Protein AF-A0A7D9IS92-F1 (afdb_monomer_lite)

Radius of gyration: 16.39 Å; chains: 1; bounding box: 38×39×48 Å

Foldseek 3Di:
DDFQCPDVVGPQDAPQWDWDGAVVDIAIAGVDPQWGAAPVSHYTAGFPDKWKKKFFQQPAFDDPCCVPCRYPVVVVVVVLVFNLQLVLCLQFPQVVFWGGKDWPDFDGDGTMTMIMTTGNDDPPDDDVRCLVRSLVQWDADCQAIASHPDPRHRDSDRDSVVSSVRMDID

InterPro domains:
  IPR000082 SEA domain [PF01390] (51-145)
  IPR000082 SEA domain [PS50024] (47-159)
  IPR001881 EGF-like calcium-binding domain [SM00179] (1-45)
  IPR018097 EGF-like calcium-binding, conserved site [PS01187] (1-28)
  IPR036364 SEA domain superfamily [G3DSA:3.30.70.960] (51-147)
  IPR036364 SEA domain superfamily [SSF82671] (51-144)
  IPR049883 NOTCH1, EGF-like calcium-binding domain [PF07645] (1-43)

pLDDT: mean 92.98, std 4.75, range [69.94, 97.62]

Secondary structure (DSSP, 8-state):
---GGG-SS-S--STTEEEEEETTEEEEEESSTTEEE-TTSS-EEE--EEEEEEEEEEEEE--GGGG-TTSHHHHHHHHHHHHHHHHHHHTSTTTTTEEEEEEEEEETTEEEEEEEEEES--TT-SHHHHHHHHHHTSEEETTEEESTTSS-EEES---HHHHGGG-EE-

Organism: Paramuricea clavata (NCBI:txid317549)

Structure (mmCIF, N/CA/C/O backbone):
data_AF-A0A7D9IS92-F1
#
_entry.id   AF-A0A7D9IS92-F1
#
loop_
_atom_site.group_PDB
_atom_site.id
_atom_site.type_symbol
_atom_site.label_atom_id
_atom_site.label_alt_id
_atom_site.label_comp_id
_atom_site.label_asym_id
_atom_site.label_entity_id
_atom_site.label_seq_id
_atom_site.pdbx_PDB_ins_code
_atom_site.Cartn_x
_atom_site.Cartn_y
_atom_site.Cartn_z
_atom_site.occupancy
_atom_site.B_iso_or_equiv
_atom_site.auth_seq_id
_atom_site.auth_comp_id
_atom_site.auth_asym_id
_atom_site.auth_atom_id
_atom_site.pdbx_PDB_model_num
ATOM 1 N N . ASP A 1 1 ? 2.120 -17.719 -19.766 1.00 81.00 1 ASP A N 1
ATOM 2 C CA . ASP A 1 1 ? 2.154 -16.270 -19.542 1.00 81.00 1 ASP A CA 1
ATOM 3 C C . ASP A 1 1 ? 2.823 -15.584 -20.728 1.00 81.00 1 ASP A C 1
ATOM 5 O O . ASP A 1 1 ? 3.689 -16.210 -21.335 1.00 81.00 1 ASP A O 1
ATOM 9 N N . VAL A 1 2 ? 2.395 -14.374 -21.092 1.00 88.88 2 VAL A N 1
ATOM 10 C CA . VAL A 1 2 ? 3.020 -13.539 -22.137 1.00 88.88 2 VAL A CA 1
ATOM 11 C C . VAL A 1 2 ? 3.794 -12.431 -21.438 1.00 88.88 2 VAL A C 1
ATOM 13 O O . VAL A 1 2 ? 3.307 -11.898 -20.462 1.00 88.88 2 VAL A O 1
ATOM 16 N N . ASN A 1 3 ? 4.976 -12.059 -21.934 1.00 90.69 3 ASN A N 1
ATOM 17 C CA . ASN A 1 3 ? 5.740 -10.980 -21.313 1.00 90.69 3 ASN A CA 1
ATOM 18 C C . ASN A 1 3 ? 5.210 -9.595 -21.739 1.00 90.69 3 ASN A C 1
ATOM 20 O O . ASN A 1 3 ? 5.625 -9.077 -22.786 1.00 90.69 3 ASN A O 1
ATOM 24 N N . GLU A 1 4 ? 4.325 -8.974 -20.952 1.00 91.56 4 GLU A N 1
ATOM 25 C CA . GLU A 1 4 ? 3.740 -7.667 -21.279 1.00 91.56 4 GLU A CA 1
ATOM 26 C C . GLU A 1 4 ? 4.777 -6.538 -21.351 1.00 91.56 4 GLU A C 1
ATOM 28 O O . GLU A 1 4 ? 4.555 -5.553 -22.061 1.00 91.56 4 GLU A O 1
ATOM 33 N N . CYS A 1 5 ? 5.939 -6.679 -20.705 1.00 92.56 5 CYS A N 1
ATOM 34 C CA . CYS A 1 5 ? 7.017 -5.688 -20.782 1.00 92.56 5 CYS A CA 1
ATOM 35 C C . CYS A 1 5 ? 7.657 -5.585 -22.174 1.00 92.56 5 CYS A C 1
ATOM 37 O O . CYS A 1 5 ? 8.355 -4.613 -22.456 1.00 92.56 5 CYS A O 1
ATOM 39 N N . THR A 1 6 ? 7.415 -6.563 -23.050 1.00 92.69 6 THR A N 1
ATOM 40 C CA . THR A 1 6 ? 7.909 -6.573 -24.438 1.00 92.69 6 THR A CA 1
ATOM 41 C C . THR A 1 6 ? 6.873 -6.083 -25.454 1.00 92.69 6 THR A C 1
ATOM 43 O O . THR A 1 6 ? 7.126 -6.099 -26.660 1.00 92.69 6 THR A O 1
ATOM 46 N N . ALA A 1 7 ? 5.702 -5.635 -24.986 1.00 90.38 7 ALA A N 1
ATOM 47 C CA . ALA A 1 7 ? 4.646 -5.133 -25.855 1.00 90.38 7 ALA A CA 1
ATOM 48 C C . ALA A 1 7 ? 5.082 -3.879 -26.634 1.00 90.38 7 ALA A C 1
ATOM 50 O O . ALA A 1 7 ? 5.892 -3.076 -26.173 1.00 90.38 7 ALA A O 1
ATOM 51 N N . THR A 1 8 ? 4.500 -3.702 -27.822 1.00 88.69 8 THR A N 1
ATOM 52 C CA . THR A 1 8 ? 4.659 -2.497 -28.646 1.00 88.69 8 THR A CA 1
ATOM 53 C C . THR A 1 8 ? 3.279 -1.853 -28.842 1.00 88.69 8 THR A C 1
ATOM 55 O O . THR A 1 8 ? 2.413 -2.494 -29.439 1.00 88.69 8 THR A O 1
ATOM 58 N N . PRO A 1 9 ? 3.038 -0.619 -28.353 1.00 86.19 9 PRO A N 1
ATOM 59 C CA . PRO A 1 9 ? 3.977 0.249 -27.635 1.00 86.19 9 PRO A CA 1
ATOM 60 C C . PRO A 1 9 ? 4.338 -0.276 -26.226 1.00 86.19 9 PRO A C 1
ATOM 62 O O . PRO A 1 9 ? 3.561 -1.048 -25.655 1.00 86.19 9 PRO A O 1
ATOM 65 N N . PRO A 1 10 ? 5.491 0.144 -25.659 1.00 85.88 10 PRO A N 1
ATOM 66 C CA . PRO A 1 10 ? 5.910 -0.255 -24.318 1.00 85.88 10 PRO A CA 1
ATOM 67 C C . PRO A 1 10 ? 4.861 0.087 -23.261 1.00 85.88 10 PRO A C 1
ATOM 69 O O . PRO A 1 10 ? 4.303 1.183 -23.264 1.00 85.88 10 PRO A O 1
ATOM 72 N N . LYS A 1 11 ? 4.624 -0.839 -22.326 1.00 89.12 11 LYS A N 1
ATOM 73 C CA . LYS A 1 11 ? 3.660 -0.647 -21.231 1.00 89.12 11 LYS A CA 1
ATOM 74 C C . LYS A 1 11 ? 4.097 0.398 -20.201 1.00 89.12 11 LYS A C 1
ATOM 76 O O . LYS A 1 11 ? 3.252 1.114 -19.677 1.00 89.12 11 LYS A O 1
ATOM 81 N N . CYS A 1 12 ? 5.398 0.478 -19.932 1.00 90.88 12 CYS A N 1
ATOM 82 C CA . CYS A 1 12 ? 6.011 1.465 -19.045 1.00 90.88 12 CYS A CA 1
ATOM 83 C C . CYS A 1 12 ? 6.825 2.431 -19.900 1.00 90.88 12 CYS A C 1
ATOM 85 O O . CYS A 1 12 ? 7.957 2.131 -20.276 1.00 90.88 12 CYS A O 1
ATOM 87 N N . SER A 1 13 ? 6.210 3.546 -20.287 1.00 85.94 13 SER A N 1
ATOM 88 C CA . SER A 1 13 ? 6.792 4.506 -21.231 1.00 85.94 13 SER A CA 1
ATOM 89 C C . SER A 1 13 ? 7.302 5.788 -20.570 1.00 85.94 13 SER A C 1
ATOM 91 O O . SER A 1 13 ? 7.801 6.666 -21.272 1.00 85.94 13 SER A O 1
ATOM 93 N N . GLY A 1 14 ? 7.152 5.938 -19.250 1.00 85.00 14 GLY A N 1
ATOM 94 C CA . GLY A 1 14 ? 7.627 7.121 -18.540 1.00 85.00 14 GLY A CA 1
ATOM 95 C C . GLY A 1 14 ? 9.152 7.149 -18.415 1.00 85.00 14 GLY A C 1
ATOM 96 O O . GLY A 1 14 ? 9.817 6.115 -18.316 1.00 85.00 14 GLY A O 1
ATOM 97 N N . THR A 1 15 ? 9.723 8.351 -18.399 1.00 88.00 15 THR A N 1
ATOM 98 C CA . THR A 1 15 ? 11.167 8.546 -18.221 1.00 88.00 15 THR A CA 1
ATOM 99 C C . THR A 1 15 ? 11.632 7.966 -16.888 1.00 88.00 15 THR A C 1
ATOM 101 O O . THR A 1 15 ? 11.041 8.235 -15.846 1.00 88.00 15 THR A O 1
ATOM 104 N N . GLY A 1 16 ? 12.718 7.189 -16.918 1.00 90.75 16 GLY A N 1
ATOM 105 C CA . GLY A 1 16 ? 13.287 6.587 -15.711 1.00 90.75 16 GLY A CA 1
ATOM 106 C C . GLY A 1 16 ? 12.477 5.414 -15.156 1.00 90.75 16 GLY A C 1
ATOM 107 O O . GLY A 1 16 ? 12.737 5.002 -14.027 1.00 90.75 16 GLY A O 1
ATOM 108 N N . GLN A 1 17 ? 11.523 4.872 -15.921 1.00 93.94 17 GLN A N 1
ATOM 109 C CA . GLN A 1 17 ? 10.747 3.700 -15.527 1.00 93.94 17 GLN A CA 1
ATOM 110 C C . GLN A 1 17 ? 11.371 2.389 -16.023 1.00 93.94 17 GLN A C 1
ATOM 112 O O . GLN A 1 17 ? 11.985 2.325 -17.087 1.00 93.94 17 GLN A O 1
ATOM 117 N N . SER A 1 18 ? 11.167 1.324 -15.258 1.00 93.19 18 SER A N 1
ATOM 118 C CA . SER A 1 18 ? 11.413 -0.067 -15.633 1.00 93.19 18 SER A CA 1
ATOM 119 C C . SER A 1 18 ? 10.109 -0.863 -15.571 1.00 93.19 18 SER A C 1
ATOM 121 O O . SER A 1 18 ? 9.134 -0.427 -14.959 1.00 93.19 18 SER A O 1
ATOM 123 N N . CYS A 1 19 ? 10.084 -2.029 -16.217 1.00 93.75 19 CYS A N 1
ATOM 124 C CA . CYS A 1 19 ? 8.932 -2.924 -16.226 1.00 93.75 19 CYS A CA 1
ATOM 125 C C . CYS A 1 19 ? 9.298 -4.275 -15.609 1.00 93.75 19 CYS A C 1
ATOM 127 O O . CYS A 1 19 ? 10.344 -4.846 -15.922 1.00 93.75 19 CYS A O 1
ATOM 129 N N . THR A 1 20 ? 8.419 -4.789 -14.755 1.00 92.88 20 THR A N 1
ATOM 130 C CA . THR A 1 20 ? 8.493 -6.126 -14.166 1.00 92.88 20 THR A CA 1
ATOM 131 C C . THR A 1 20 ? 7.294 -6.933 -14.644 1.00 92.88 20 THR A C 1
ATOM 133 O O . THR A 1 20 ? 6.151 -6.517 -14.450 1.00 92.88 20 THR A O 1
ATOM 136 N N . ASN A 1 21 ? 7.568 -8.079 -15.264 1.00 92.62 21 ASN A N 1
ATOM 137 C CA . ASN A 1 21 ? 6.548 -9.000 -15.746 1.00 92.62 21 ASN A CA 1
ATOM 138 C C . ASN A 1 21 ? 6.051 -9.909 -14.619 1.00 92.62 21 ASN A C 1
ATOM 140 O O . ASN A 1 21 ? 6.866 -10.446 -13.869 1.00 92.62 21 ASN A O 1
ATOM 144 N N . PHE A 1 22 ? 4.745 -10.127 -14.554 1.00 92.38 22 PHE A N 1
ATOM 145 C CA . PHE A 1 22 ? 4.081 -11.058 -13.649 1.00 92.38 22 PHE A CA 1
ATOM 146 C C . PHE A 1 22 ? 3.171 -11.986 -14.455 1.00 92.38 22 PHE A C 1
ATOM 148 O O . PHE A 1 22 ? 2.712 -11.603 -15.525 1.00 92.38 22 PHE A O 1
ATOM 155 N N . PRO A 1 23 ? 2.838 -13.185 -13.953 1.00 92.19 23 PRO A N 1
ATOM 156 C CA . PRO A 1 23 ? 1.886 -14.040 -14.643 1.00 92.19 23 PRO A CA 1
ATOM 157 C C . PRO A 1 23 ? 0.524 -13.350 -14.854 1.00 92.19 23 PRO A C 1
ATOM 159 O O . PRO A 1 23 ? -0.230 -13.148 -13.904 1.00 92.19 23 PRO A O 1
ATOM 162 N N . GLY A 1 24 ? 0.216 -13.011 -16.108 1.00 87.81 24 GLY A N 1
ATOM 163 C CA . GLY A 1 24 ? -0.999 -12.332 -16.554 1.00 87.81 24 GLY A CA 1
ATOM 164 C C . GLY A 1 24 ? -1.033 -10.818 -16.320 1.00 87.81 24 GLY A C 1
ATOM 165 O O . GLY A 1 24 ? -2.110 -10.229 -16.456 1.00 87.81 24 GLY A O 1
ATOM 166 N N . ALA A 1 25 ? 0.079 -10.191 -15.913 1.00 91.69 25 ALA A N 1
ATOM 167 C CA . ALA A 1 25 ? 0.118 -8.771 -15.570 1.00 91.69 25 ALA A CA 1
ATOM 168 C C . ALA A 1 25 ? 1.539 -8.174 -15.553 1.00 91.69 25 ALA A C 1
ATOM 170 O O . ALA A 1 25 ? 2.544 -8.856 -15.675 1.00 91.69 25 ALA A O 1
ATOM 171 N N . TYR A 1 26 ? 1.651 -6.867 -15.314 1.00 92.81 26 TYR A N 1
ATOM 172 C CA . TYR A 1 26 ? 2.946 -6.198 -15.176 1.00 92.81 26 TYR A CA 1
ATOM 173 C C . TYR A 1 26 ? 2.905 -5.082 -14.131 1.00 92.81 26 TYR A C 1
ATOM 175 O O . TYR A 1 26 ? 1.838 -4.571 -13.781 1.00 92.81 26 TYR A O 1
ATOM 183 N N . ARG A 1 27 ? 4.084 -4.664 -13.659 1.00 91.50 27 ARG A N 1
ATOM 184 C CA . ARG A 1 27 ? 4.270 -3.417 -12.904 1.00 91.50 27 ARG A CA 1
ATOM 185 C C . ARG A 1 27 ? 5.315 -2.545 -13.554 1.00 91.50 27 ARG A C 1
ATOM 187 O O . ARG A 1 27 ? 6.373 -3.027 -13.949 1.00 91.50 27 ARG A O 1
ATOM 194 N N . CYS A 1 28 ? 5.028 -1.2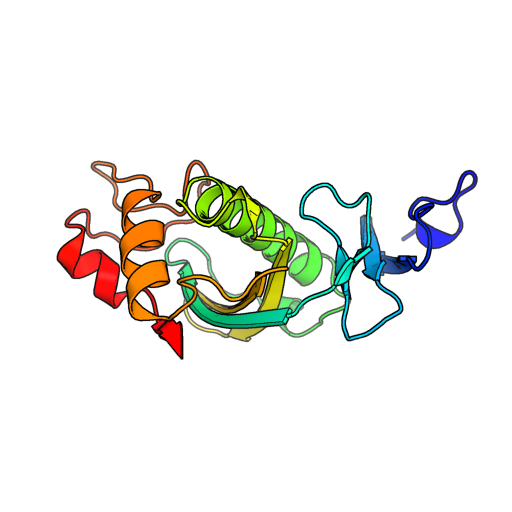55 -13.592 1.00 92.81 28 CYS A N 1
ATOM 195 C CA . CYS A 1 28 ? 6.061 -0.260 -13.792 1.00 92.81 28 CYS A CA 1
ATOM 196 C C . CYS A 1 28 ? 6.700 0.059 -12.441 1.00 92.81 28 CYS A C 1
ATOM 198 O O . CYS A 1 28 ? 6.023 0.021 -11.417 1.00 92.81 28 CYS A O 1
ATOM 200 N N . ASN A 1 29 ? 7.987 0.383 -12.445 1.00 92.12 29 ASN A N 1
ATOM 201 C CA . ASN A 1 29 ? 8.734 0.841 -11.276 1.00 92.12 29 ASN A CA 1
ATOM 202 C C . ASN A 1 29 ? 9.679 1.967 -11.694 1.00 92.12 29 ASN A C 1
ATOM 204 O O . ASN A 1 29 ? 9.967 2.124 -12.877 1.00 92.12 29 ASN A O 1
ATOM 208 N N . CYS A 1 3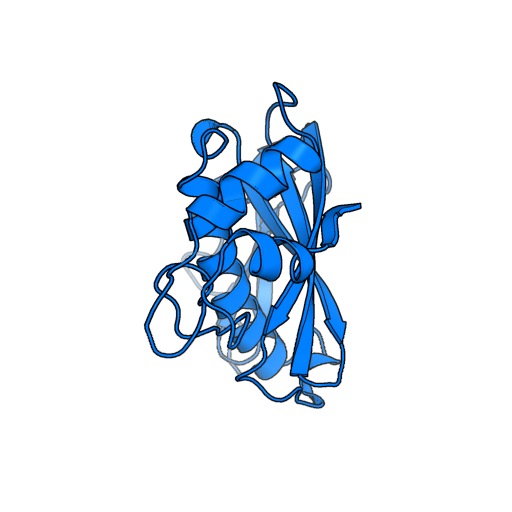0 ? 10.201 2.731 -10.740 1.00 95.06 30 CYS A N 1
ATOM 209 C CA . CYS A 1 30 ? 11.287 3.666 -11.023 1.00 95.06 30 CYS A CA 1
ATOM 210 C C . CYS A 1 30 ? 12.636 2.949 -10.997 1.00 95.06 30 CYS A C 1
ATOM 212 O O . CYS A 1 30 ? 12.876 2.082 -10.161 1.00 95.06 30 CYS A O 1
ATOM 214 N N . ILE A 1 31 ? 13.527 3.319 -11.916 1.00 94.00 31 ILE A N 1
ATOM 215 C CA . ILE A 1 31 ? 14.898 2.799 -11.975 1.00 94.00 31 ILE A CA 1
ATOM 216 C C . ILE A 1 31 ? 15.714 3.330 -10.791 1.00 94.00 31 ILE A C 1
ATOM 218 O O . ILE A 1 31 ? 16.524 2.605 -10.216 1.00 94.00 31 ILE A O 1
ATOM 222 N N . SER A 1 32 ? 15.518 4.603 -10.433 1.00 94.06 32 SER A N 1
ATOM 223 C CA . SER A 1 32 ? 16.200 5.208 -9.291 1.00 94.06 32 SER A CA 1
ATOM 224 C C . SER A 1 32 ? 15.605 4.687 -7.980 1.00 94.06 32 SER A C 1
ATOM 226 O O . SER A 1 32 ? 14.403 4.842 -7.769 1.00 94.06 32 SER A O 1
ATOM 228 N N . PRO A 1 33 ? 16.423 4.174 -7.042 1.00 88.25 33 PRO A N 1
ATOM 229 C CA . PRO A 1 33 ? 15.939 3.712 -5.740 1.00 88.25 33 PRO A CA 1
ATOM 230 C C . PRO A 1 33 ? 15.478 4.857 -4.824 1.00 88.25 33 PRO A C 1
ATOM 232 O O . PRO A 1 33 ? 14.931 4.606 -3.756 1.00 88.25 33 PRO A O 1
ATOM 235 N N . ARG A 1 34 ? 15.728 6.118 -5.207 1.00 92.12 34 ARG A N 1
ATOM 236 C CA . ARG A 1 34 ? 15.253 7.317 -4.494 1.00 92.12 34 ARG A CA 1
ATOM 237 C C . ARG A 1 34 ? 13.926 7.843 -5.033 1.00 92.12 34 ARG A C 1
ATOM 239 O O . ARG A 1 34 ? 13.441 8.858 -4.546 1.00 92.12 34 ARG A O 1
ATOM 246 N N . GLN A 1 35 ? 13.381 7.196 -6.057 1.00 94.69 35 GLN A N 1
ATOM 247 C CA . GLN A 1 35 ? 12.149 7.606 -6.701 1.00 94.69 35 GLN A CA 1
ATOM 248 C C . GLN A 1 35 ? 11.103 6.519 -6.576 1.00 94.69 35 GLN A C 1
ATOM 250 O O . GLN A 1 35 ? 11.411 5.329 -6.561 1.00 94.69 35 GLN A O 1
ATOM 255 N N . GLN A 1 36 ? 9.852 6.947 -6.546 1.00 94.00 36 GLN A N 1
ATOM 256 C CA . GLN A 1 36 ? 8.717 6.053 -6.619 1.00 94.00 36 GLN A CA 1
ATOM 257 C C . GLN A 1 36 ? 7.745 6.562 -7.671 1.00 94.00 36 GLN A C 1
ATOM 259 O O . GLN A 1 36 ? 7.633 7.768 -7.909 1.00 94.00 36 GLN A O 1
ATOM 264 N N . LEU A 1 37 ? 7.064 5.626 -8.331 1.00 91.50 37 LEU A N 1
ATOM 265 C CA . LEU A 1 37 ? 5.978 5.997 -9.214 1.00 91.50 37 LEU A CA 1
ATOM 266 C C . LEU A 1 37 ? 4.908 6.697 -8.400 1.00 91.50 37 LEU A C 1
ATOM 268 O O . LEU A 1 37 ? 4.497 6.202 -7.351 1.00 91.50 37 LEU A O 1
ATOM 272 N N . ASN A 1 38 ? 4.442 7.829 -8.910 1.00 83.25 38 ASN A N 1
ATOM 273 C CA . ASN A 1 38 ? 3.226 8.417 -8.391 1.00 83.25 38 ASN A CA 1
ATOM 274 C C . ASN A 1 38 ? 2.101 7.371 -8.441 1.00 83.25 38 ASN A C 1
ATOM 276 O O . ASN A 1 38 ? 2.093 6.476 -9.286 1.00 83.25 38 ASN A O 1
ATOM 280 N N . ALA A 1 39 ? 1.107 7.503 -7.575 1.00 69.94 39 ALA A N 1
ATOM 281 C CA . ALA A 1 39 ? -0.009 6.561 -7.536 1.00 69.94 39 ALA A CA 1
ATOM 282 C C . ALA A 1 39 ? -0.924 6.586 -8.798 1.00 69.94 39 ALA A C 1
ATOM 284 O O . ALA A 1 39 ? -1.982 5.972 -8.808 1.00 69.94 39 ALA A O 1
ATOM 285 N N . VAL A 1 40 ? -0.567 7.327 -9.860 1.00 70.56 40 VAL A N 1
ATOM 286 C CA . VAL A 1 40 ? -1.190 7.242 -11.204 1.00 70.56 40 VAL A CA 1
ATOM 287 C C . VAL A 1 40 ? -0.358 6.349 -12.148 1.00 70.56 40 VAL A C 1
ATOM 289 O O . VAL A 1 40 ? -0.832 5.942 -13.204 1.00 70.56 40 VAL A O 1
ATOM 292 N N . GLY A 1 41 ? 0.879 6.012 -11.772 1.00 75.88 41 GLY A N 1
ATOM 293 C CA . GLY A 1 41 ? 1.806 5.181 -12.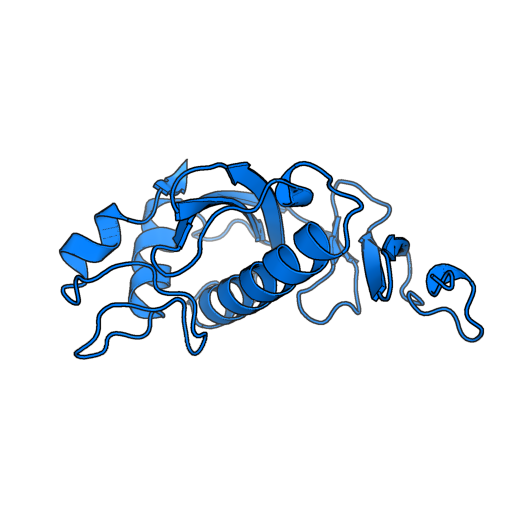539 1.00 75.88 41 GLY A CA 1
ATOM 294 C C . GLY A 1 41 ? 2.516 5.907 -13.686 1.00 75.88 41 GLY A C 1
ATOM 295 O O . GLY A 1 41 ? 3.137 5.256 -14.524 1.00 75.88 41 GLY A O 1
ATOM 296 N N . SER A 1 42 ? 2.433 7.239 -13.760 1.00 79.75 42 SER A N 1
ATOM 297 C CA . SER A 1 42 ? 2.900 8.008 -14.923 1.00 79.75 42 SER A CA 1
ATOM 298 C C . SER A 1 42 ? 4.292 8.617 -14.753 1.00 79.75 42 SER A C 1
ATOM 300 O O . SER A 1 42 ? 5.004 8.788 -15.740 1.00 79.75 42 SER A O 1
ATOM 302 N N . GLU A 1 43 ? 4.696 8.944 -13.525 1.00 89.12 43 GLU A N 1
ATOM 303 C CA . GLU A 1 43 ? 5.897 9.745 -13.260 1.00 89.12 43 GLU A CA 1
ATOM 304 C C . GLU A 1 43 ? 6.680 9.218 -12.060 1.00 89.12 43 GLU A C 1
ATOM 306 O O . GLU A 1 43 ? 6.092 8.830 -11.051 1.00 89.12 43 GLU A O 1
ATOM 311 N N . CYS A 1 44 ? 8.009 9.240 -12.171 1.00 94.62 44 CYS A N 1
ATOM 312 C CA . CYS A 1 44 ? 8.923 8.944 -11.075 1.00 94.62 44 CYS A CA 1
ATOM 313 C C . CYS A 1 44 ? 9.192 10.204 -10.257 1.00 94.62 44 CYS A C 1
ATOM 315 O O . CYS A 1 44 ? 9.777 11.160 -10.762 1.00 94.62 44 CYS A O 1
ATOM 317 N N . ILE A 1 45 ? 8.760 10.193 -8.999 1.00 94.56 45 ILE A N 1
ATOM 318 C CA . ILE A 1 45 ? 8.862 11.327 -8.080 1.00 94.56 45 ILE A CA 1
ATOM 319 C C . ILE A 1 45 ? 9.907 11.016 -7.013 1.00 94.56 45 ILE A C 1
ATOM 321 O O . ILE A 1 45 ? 9.933 9.908 -6.474 1.00 94.56 45 ILE A O 1
ATOM 325 N N . ASP A 1 46 ? 10.752 11.998 -6.697 1.00 96.00 46 ASP A N 1
ATOM 326 C CA . ASP A 1 46 ? 11.735 11.890 -5.621 1.00 96.00 46 ASP A CA 1
ATOM 327 C C . ASP A 1 46 ? 11.050 11.711 -4.261 1.00 96.00 46 ASP A C 1
ATOM 329 O O . ASP A 1 46 ? 10.168 12.477 -3.865 1.00 96.00 46 ASP A O 1
ATOM 333 N N . VAL A 1 47 ? 11.500 10.697 -3.529 1.00 95.75 47 VAL A N 1
ATOM 334 C CA . VAL A 1 47 ? 11.076 10.411 -2.163 1.00 95.75 47 VAL A CA 1
ATOM 335 C C . VAL A 1 47 ? 12.045 11.091 -1.203 1.00 95.75 47 VAL A C 1
ATOM 337 O O . VAL A 1 47 ? 13.244 10.811 -1.205 1.00 95.75 47 VAL A O 1
ATOM 340 N N . VAL A 1 48 ? 11.518 11.973 -0.356 1.00 96.25 48 VAL A N 1
ATOM 341 C CA . VAL A 1 48 ? 12.298 12.710 0.658 1.00 96.25 48 VAL A CA 1
ATOM 342 C C . VAL A 1 48 ? 11.879 12.379 2.087 1.00 96.25 48 VAL A C 1
ATOM 344 O O . VAL A 1 48 ? 12.620 12.677 3.021 1.00 96.25 48 VAL A O 1
ATOM 347 N N . ALA A 1 49 ? 10.713 11.756 2.266 1.00 95.50 49 ALA A N 1
ATOM 348 C CA . ALA A 1 49 ? 10.264 11.228 3.545 1.00 95.50 49 ALA A CA 1
ATOM 349 C C . ALA A 1 49 ? 9.588 9.869 3.356 1.00 95.50 49 ALA A C 1
ATOM 351 O O . ALA A 1 49 ? 8.952 9.608 2.333 1.00 95.50 49 ALA A O 1
ATOM 352 N N . SER A 1 50 ? 9.692 9.023 4.373 1.00 95.38 50 SER A N 1
ATOM 353 C CA . SER A 1 50 ? 9.053 7.714 4.407 1.00 95.38 50 SER A CA 1
ATOM 354 C C . SER A 1 50 ? 8.619 7.381 5.824 1.00 95.38 50 SER A C 1
ATOM 356 O O . SER A 1 50 ? 9.355 7.675 6.766 1.00 95.38 50 SER A O 1
ATOM 358 N N . VAL A 1 51 ? 7.469 6.735 5.969 1.00 96.31 51 VAL A N 1
ATOM 359 C CA . VAL A 1 51 ? 6.994 6.220 7.256 1.00 96.31 51 VAL A CA 1
ATOM 360 C C . VAL A 1 51 ? 6.607 4.761 7.094 1.00 96.31 51 VAL A C 1
ATOM 362 O O . VAL A 1 51 ? 5.912 4.409 6.138 1.00 96.31 51 VAL A O 1
ATOM 365 N N . GLN A 1 52 ? 7.063 3.917 8.020 1.00 96.62 52 GLN A N 1
ATOM 366 C CA . GLN A 1 52 ? 6.696 2.512 8.031 1.00 96.62 52 GLN A CA 1
ATOM 367 C C . GLN A 1 52 ? 5.351 2.345 8.734 1.00 96.62 52 GLN A C 1
ATOM 369 O O . GLN A 1 52 ? 5.137 2.851 9.836 1.00 96.62 52 GLN A O 1
ATOM 374 N N . GLY A 1 53 ? 4.445 1.635 8.074 1.00 96.00 53 GLY A N 1
ATOM 375 C CA . GLY A 1 53 ? 3.129 1.302 8.583 1.00 96.00 53 GLY A CA 1
ATOM 376 C C . GLY A 1 53 ? 2.881 -0.200 8.541 1.00 96.00 53 GLY A C 1
ATOM 377 O O . GLY A 1 53 ? 3.546 -0.940 7.812 1.00 96.00 53 GLY A O 1
ATOM 378 N N . GLY A 1 54 ? 1.891 -0.648 9.300 1.00 96.25 54 GLY A N 1
ATOM 379 C CA . GLY A 1 54 ? 1.401 -2.014 9.241 1.00 96.25 54 GLY A CA 1
ATOM 380 C C . GLY A 1 54 ? -0.101 -2.094 9.469 1.00 96.25 54 GLY A C 1
ATOM 381 O O . GLY A 1 54 ? -0.685 -1.308 10.219 1.00 96.25 54 GLY A O 1
ATOM 382 N N . ILE A 1 55 ? -0.726 -3.045 8.777 1.00 95.88 55 ILE A N 1
ATOM 383 C CA . ILE A 1 55 ? -2.147 -3.379 8.902 1.00 95.88 55 ILE A CA 1
ATOM 384 C C . ILE A 1 55 ? -2.339 -4.891 8.944 1.00 95.88 55 ILE A C 1
ATOM 386 O O . ILE A 1 55 ? -1.514 -5.672 8.465 1.00 95.88 55 ILE A O 1
ATOM 390 N N . LYS A 1 56 ? -3.490 -5.300 9.471 1.00 95.75 56 LYS A N 1
ATOM 391 C CA . LYS A 1 56 ? -3.966 -6.676 9.423 1.00 95.75 56 LYS A CA 1
ATOM 392 C C . LYS A 1 56 ? -5.329 -6.711 8.744 1.00 95.75 56 LYS A C 1
ATOM 394 O O . LYS A 1 56 ? -6.249 -6.027 9.176 1.00 95.75 56 LYS A O 1
ATOM 399 N N . ILE A 1 57 ? -5.456 -7.517 7.696 1.00 97.12 57 ILE A N 1
ATOM 400 C CA . ILE A 1 57 ? -6.706 -7.705 6.959 1.00 97.12 57 ILE A CA 1
ATOM 401 C C . ILE A 1 57 ? -7.340 -8.994 7.467 1.00 97.12 57 ILE A C 1
ATOM 403 O O . ILE A 1 57 ? -6.817 -10.086 7.239 1.00 97.12 57 ILE A O 1
ATOM 407 N N . ILE A 1 58 ? -8.426 -8.871 8.224 1.00 96.44 58 ILE A N 1
ATOM 408 C CA . ILE A 1 58 ? -8.994 -9.974 9.011 1.00 96.44 58 ILE A CA 1
ATOM 409 C C . ILE A 1 58 ? -9.962 -10.854 8.219 1.00 96.44 58 ILE A C 1
ATOM 411 O O . ILE A 1 58 ? -10.167 -12.007 8.583 1.00 96.44 58 ILE A O 1
ATOM 415 N N . ASN A 1 59 ? -10.522 -10.349 7.117 1.00 96.38 59 ASN A N 1
ATOM 416 C CA . ASN A 1 59 ? -11.416 -11.104 6.233 1.00 96.38 59 ASN A CA 1
ATOM 417 C C . ASN A 1 59 ? -10.693 -11.734 5.028 1.00 96.38 59 ASN A C 1
ATOM 419 O O . ASN A 1 59 ? -11.328 -12.088 4.032 1.00 96.38 59 ASN A O 1
ATOM 423 N N . ARG A 1 60 ? -9.366 -11.861 5.109 1.00 95.94 60 ARG A N 1
ATOM 424 C CA . ARG A 1 60 ? -8.524 -12.556 4.134 1.00 95.94 60 ARG A CA 1
ATOM 425 C C . ARG A 1 60 ? -7.671 -13.600 4.841 1.00 95.94 60 ARG A C 1
ATOM 427 O O . ARG A 1 60 ? -7.171 -13.363 5.942 1.00 95.94 60 ARG A O 1
ATOM 434 N N . VAL A 1 61 ? -7.488 -14.737 4.182 1.00 94.81 61 VAL A N 1
ATOM 435 C CA . VAL A 1 61 ? -6.613 -15.819 4.640 1.00 94.81 61 VAL A CA 1
ATOM 436 C C . VAL A 1 61 ? -5.290 -15.701 3.897 1.00 94.81 61 VAL A C 1
ATOM 438 O O . VAL A 1 61 ? -5.273 -15.401 2.709 1.00 94.81 61 VAL A O 1
ATOM 441 N N . PHE A 1 62 ? -4.179 -15.890 4.605 1.00 96.50 62 PHE A N 1
ATOM 442 C CA . PHE A 1 62 ? -2.867 -15.908 3.968 1.00 96.50 62 PHE A CA 1
ATOM 443 C C . PHE A 1 62 ? -2.723 -17.144 3.075 1.00 96.50 62 PHE A C 1
ATOM 445 O O . PHE A 1 62 ? -2.941 -18.266 3.536 1.00 96.50 62 PHE A O 1
ATOM 452 N N . GLU A 1 63 ? -2.286 -16.944 1.833 1.00 95.81 63 GLU A N 1
ATOM 453 C CA . GLU A 1 63 ? -2.017 -18.027 0.892 1.00 95.81 63 GLU A CA 1
ATOM 454 C C . GLU A 1 63 ? -0.505 -18.236 0.713 1.00 95.81 63 GLU A C 1
ATOM 456 O O . GLU A 1 63 ? 0.245 -17.259 0.644 1.00 95.81 63 GLU A O 1
ATOM 461 N N . PRO A 1 64 ? -0.012 -19.488 0.617 1.00 95.25 64 PRO A N 1
ATOM 462 C CA . PRO A 1 64 ? 1.422 -19.764 0.494 1.00 95.25 64 PRO A CA 1
ATOM 463 C C . PRO A 1 64 ? 2.102 -19.074 -0.694 1.00 95.25 64 PRO A C 1
ATOM 465 O O . PRO A 1 64 ? 3.284 -18.743 -0.596 1.00 95.25 64 PRO A O 1
ATOM 468 N N . GLU A 1 65 ? 1.362 -18.834 -1.781 1.00 94.75 65 GLU A N 1
ATOM 469 C CA . GLU A 1 65 ? 1.833 -18.115 -2.970 1.00 94.75 65 GLU A CA 1
ATOM 470 C C . GLU A 1 65 ? 2.258 -16.671 -2.676 1.00 94.75 65 GLU A C 1
ATOM 472 O O . GLU A 1 65 ? 3.120 -16.138 -3.368 1.00 94.75 65 GLU A O 1
ATOM 477 N N . TYR A 1 66 ? 1.770 -16.059 -1.593 1.00 95.44 66 TYR A N 1
ATOM 478 C CA . TYR A 1 66 ? 2.198 -14.719 -1.180 1.00 95.44 66 TYR A CA 1
ATOM 479 C C . TYR A 1 66 ? 3.662 -14.678 -0.708 1.00 95.44 66 TYR A C 1
ATOM 481 O O . TYR A 1 66 ? 4.219 -13.595 -0.552 1.00 95.44 66 TYR A O 1
ATOM 489 N N . ASN A 1 67 ? 4.308 -15.831 -0.488 1.00 94.12 67 ASN A N 1
ATOM 490 C CA . ASN A 1 67 ? 5.753 -15.890 -0.243 1.00 94.12 67 ASN A CA 1
ATOM 491 C C . ASN A 1 67 ? 6.583 -15.804 -1.532 1.00 94.12 67 ASN A C 1
ATOM 493 O O . ASN A 1 67 ? 7.775 -15.508 -1.467 1.00 94.12 67 ASN A O 1
ATOM 497 N N . ASP A 1 68 ? 5.981 -16.076 -2.690 1.00 95.00 68 ASP A N 1
ATOM 498 C CA . ASP A 1 68 ? 6.634 -15.925 -3.984 1.00 95.00 68 ASP A CA 1
ATOM 499 C C . ASP A 1 68 ? 6.279 -14.560 -4.569 1.00 95.00 68 ASP A C 1
ATOM 501 O O . ASP A 1 68 ? 5.190 -14.356 -5.108 1.00 95.00 68 ASP A O 1
ATOM 505 N N . ILE A 1 69 ? 7.229 -13.626 -4.482 1.00 92.75 69 ILE A N 1
ATOM 506 C CA . ILE A 1 69 ? 7.073 -12.253 -4.972 1.00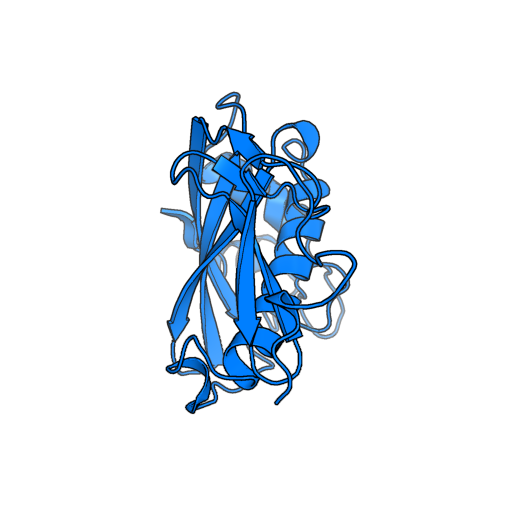 92.75 69 ILE A CA 1
ATOM 507 C C . ILE A 1 69 ? 6.871 -12.157 -6.487 1.00 92.75 69 ILE A C 1
ATOM 509 O O . ILE A 1 69 ? 6.572 -11.071 -6.966 1.00 92.75 69 ILE A O 1
ATOM 513 N N . ASN A 1 70 ? 7.043 -13.248 -7.239 1.00 92.56 70 ASN A N 1
ATOM 514 C CA . ASN A 1 70 ? 6.801 -13.301 -8.681 1.00 92.56 70 ASN A CA 1
ATOM 515 C C . ASN A 1 70 ? 5.490 -14.026 -9.031 1.00 92.56 70 ASN A C 1
ATOM 517 O O . ASN A 1 70 ? 5.176 -14.184 -10.212 1.00 92.56 70 ASN A O 1
ATOM 521 N N . SER A 1 71 ? 4.725 -14.486 -8.037 1.00 95.00 71 SER A N 1
ATOM 522 C CA . SER A 1 71 ? 3.475 -15.207 -8.270 1.00 95.00 71 SER A CA 1
ATOM 523 C C . SER A 1 71 ? 2.328 -14.274 -8.674 1.00 95.00 71 SER A C 1
ATOM 525 O O . SER A 1 71 ? 2.287 -13.091 -8.316 1.00 95.00 71 SER A O 1
ATOM 527 N N . ALA A 1 72 ? 1.345 -14.834 -9.386 1.00 94.94 72 ALA A N 1
ATOM 528 C CA . ALA A 1 72 ? 0.091 -14.143 -9.687 1.00 94.94 72 ALA A CA 1
ATOM 529 C C . ALA A 1 72 ? -0.655 -13.744 -8.403 1.00 94.94 72 ALA A C 1
ATOM 531 O O . ALA A 1 72 ? -1.170 -12.632 -8.309 1.00 94.94 72 ALA A O 1
ATOM 532 N N . GLY A 1 73 ? -0.665 -14.631 -7.405 1.00 95.56 73 GLY A N 1
ATOM 533 C CA . GLY A 1 73 ? -1.276 -14.398 -6.103 1.00 95.56 73 GLY A CA 1
ATOM 534 C C . GLY A 1 73 ? -0.703 -13.202 -5.372 1.00 95.56 73 GLY A C 1
ATOM 535 O O . GLY A 1 73 ? -1.439 -12.298 -4.973 1.00 95.56 73 GLY A O 1
ATOM 536 N N . TYR A 1 74 ? 0.627 -13.157 -5.255 1.00 95.88 74 TYR A N 1
ATOM 537 C CA . TYR A 1 74 ? 1.327 -12.029 -4.651 1.00 95.88 74 TYR A CA 1
ATOM 538 C C . TYR A 1 74 ? 1.019 -10.726 -5.385 1.00 95.88 74 TYR A C 1
ATOM 540 O O . TYR A 1 74 ? 0.706 -9.715 -4.750 1.00 95.88 74 TYR A O 1
ATOM 548 N N . PHE A 1 75 ? 1.058 -10.739 -6.720 1.00 95.31 75 PHE A N 1
ATOM 549 C CA . PHE A 1 75 ? 0.704 -9.575 -7.524 1.00 95.31 75 PHE A CA 1
ATOM 550 C C . PHE A 1 75 ? -0.731 -9.106 -7.245 1.00 95.31 75 PHE A C 1
ATOM 552 O O . PHE A 1 75 ? -0.937 -7.929 -6.937 1.00 95.31 75 PHE A O 1
ATOM 559 N N . ALA A 1 76 ? -1.707 -10.013 -7.296 1.00 95.38 76 ALA A N 1
ATOM 560 C CA . ALA A 1 76 ? -3.118 -9.689 -7.128 1.00 95.38 76 ALA A CA 1
ATOM 561 C C . ALA A 1 76 ? -3.406 -9.106 -5.738 1.00 95.38 76 ALA A C 1
ATOM 563 O O . A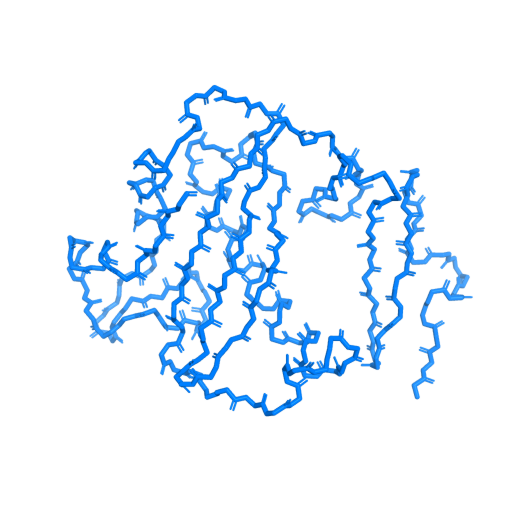LA A 1 76 ? -3.996 -8.028 -5.631 1.00 95.38 76 ALA A O 1
ATOM 564 N N . ILE A 1 77 ? -2.938 -9.763 -4.670 1.00 95.69 77 ILE A N 1
ATOM 565 C CA . ILE A 1 77 ? -3.205 -9.297 -3.305 1.00 95.69 77 ILE A CA 1
ATOM 566 C C . ILE A 1 77 ? -2.521 -7.954 -3.028 1.00 95.69 77 ILE A C 1
ATOM 568 O O . ILE A 1 77 ? -3.153 -7.040 -2.496 1.00 95.69 77 ILE A O 1
ATOM 572 N N . THR A 1 78 ? -1.261 -7.782 -3.450 1.00 96.06 78 THR A N 1
ATOM 573 C CA . THR A 1 78 ? -0.546 -6.511 -3.251 1.00 96.06 78 THR A CA 1
ATOM 574 C C . THR A 1 78 ? -1.172 -5.376 -4.051 1.00 96.06 78 THR A C 1
ATOM 576 O O . THR A 1 78 ? -1.216 -4.258 -3.553 1.00 96.06 78 THR A O 1
ATOM 579 N N . GLN A 1 79 ? -1.707 -5.637 -5.248 1.00 93.94 79 GLN A N 1
ATOM 580 C CA . GLN A 1 79 ? -2.371 -4.606 -6.044 1.00 93.94 79 GLN A CA 1
ATOM 581 C C . GLN A 1 79 ? -3.629 -4.074 -5.349 1.00 93.94 79 GLN A C 1
ATOM 583 O O . GLN A 1 79 ? -3.800 -2.860 -5.255 1.00 93.94 79 GLN A O 1
ATOM 588 N N . VAL A 1 80 ? -4.479 -4.960 -4.820 1.00 95.38 80 VAL A N 1
ATOM 589 C CA . VAL A 1 80 ? -5.696 -4.550 -4.098 1.00 95.38 80 VAL A CA 1
ATOM 590 C C . VAL A 1 80 ? -5.342 -3.742 -2.845 1.00 95.38 80 VAL A C 1
ATOM 592 O O . VAL A 1 80 ? -5.957 -2.711 -2.580 1.00 95.38 80 VAL A O 1
ATOM 595 N N . ILE A 1 81 ? -4.316 -4.168 -2.102 1.00 96.81 81 ILE A N 1
ATOM 596 C CA . ILE A 1 81 ? -3.872 -3.483 -0.880 1.00 96.81 81 ILE A CA 1
ATOM 597 C C . ILE A 1 81 ? -3.264 -2.110 -1.186 1.00 96.81 81 ILE A C 1
ATOM 599 O O . ILE A 1 81 ? -3.599 -1.140 -0.509 1.00 96.81 81 ILE A O 1
ATOM 603 N N . ILE A 1 82 ? -2.389 -2.018 -2.194 1.00 95.56 82 ILE A N 1
ATOM 604 C CA . ILE A 1 82 ? -1.745 -0.758 -2.596 1.00 95.56 82 ILE A CA 1
ATOM 605 C C . ILE A 1 82 ? -2.806 0.256 -3.016 1.00 95.56 82 ILE A C 1
ATOM 607 O O . ILE A 1 82 ? -2.812 1.357 -2.481 1.00 95.56 82 ILE A O 1
ATOM 611 N N . ILE A 1 83 ? -3.743 -0.126 -3.890 1.00 94.19 83 ILE A N 1
ATOM 612 C CA . ILE A 1 83 ? -4.809 0.775 -4.355 1.00 94.19 83 ILE A CA 1
ATOM 613 C C . ILE A 1 83 ? -5.630 1.309 -3.176 1.00 94.19 83 ILE A C 1
ATOM 615 O O . ILE A 1 83 ? -5.900 2.508 -3.105 1.00 94.19 83 ILE A O 1
ATOM 619 N N . ALA A 1 84 ? -6.007 0.433 -2.242 1.00 96.81 84 ALA A N 1
ATOM 620 C CA . ALA A 1 84 ? -6.792 0.826 -1.080 1.00 96.81 84 ALA A CA 1
ATOM 621 C C . ALA A 1 84 ? -6.007 1.783 -0.164 1.00 96.81 84 ALA A C 1
ATOM 623 O O . ALA A 1 84 ? -6.482 2.877 0.131 1.00 96.81 84 ALA A O 1
ATOM 624 N N . LEU A 1 85 ? -4.771 1.433 0.215 1.00 96.62 85 LEU A N 1
ATOM 625 C CA . LEU A 1 85 ? -3.922 2.306 1.032 1.00 96.62 85 LEU A CA 1
ATOM 626 C C . LEU A 1 85 ? -3.681 3.661 0.351 1.00 96.62 85 LEU A C 1
ATOM 628 O O . LEU A 1 85 ? -3.823 4.697 0.995 1.00 96.62 85 LEU A O 1
ATOM 632 N N . GLU A 1 86 ? -3.355 3.681 -0.942 1.00 95.56 86 GLU A N 1
ATOM 633 C CA . GLU A 1 86 ? -3.118 4.919 -1.689 1.00 95.56 86 GLU A CA 1
ATOM 634 C C . GLU A 1 86 ? -4.351 5.825 -1.716 1.00 95.56 86 GLU A C 1
ATOM 636 O O . GLU A 1 86 ? -4.218 7.036 -1.527 1.00 95.56 86 GLU A O 1
ATOM 641 N N . ALA A 1 87 ? -5.549 5.263 -1.896 1.00 95.38 87 ALA A N 1
ATOM 642 C CA . ALA A 1 87 ? -6.794 6.024 -1.825 1.00 95.38 87 ALA A CA 1
ATOM 643 C C . ALA A 1 87 ? -6.989 6.661 -0.439 1.00 95.38 87 ALA A C 1
ATOM 645 O O . ALA A 1 87 ? -7.299 7.849 -0.338 1.00 95.38 87 ALA A O 1
ATOM 646 N N . ASN A 1 88 ? -6.738 5.906 0.632 1.00 95.56 88 ASN A N 1
ATOM 647 C CA . ASN A 1 88 ? -6.813 6.412 1.999 1.00 95.56 88 ASN A CA 1
ATOM 648 C C . ASN A 1 88 ? -5.793 7.533 2.259 1.00 95.56 88 ASN A C 1
ATOM 650 O O . ASN A 1 88 ? -6.180 8.612 2.701 1.00 95.56 88 ASN A O 1
ATOM 654 N N . TYR A 1 89 ? -4.515 7.345 1.914 1.00 95.75 89 TYR A N 1
ATOM 655 C CA . TYR A 1 89 ? -3.488 8.380 2.092 1.00 95.75 89 TYR A CA 1
ATOM 656 C C . TYR A 1 89 ? -3.786 9.658 1.302 1.00 95.75 89 TYR A C 1
ATOM 658 O O . TYR A 1 89 ? -3.571 10.760 1.812 1.00 95.75 89 TYR A O 1
ATOM 666 N N . ARG A 1 90 ? -4.334 9.538 0.089 1.00 94.75 90 ARG A N 1
ATOM 667 C CA . ARG A 1 90 ? -4.746 10.689 -0.730 1.00 94.75 90 ARG A CA 1
ATOM 668 C C . ARG A 1 90 ? -5.887 11.498 -0.110 1.00 94.75 90 ARG A C 1
ATOM 670 O O . ARG A 1 90 ? -5.951 12.700 -0.348 1.00 94.75 90 ARG A O 1
ATOM 677 N N . ASN A 1 91 ? -6.735 10.864 0.696 1.00 95.88 91 ASN A N 1
ATOM 678 C CA . ASN A 1 91 ? -7.835 11.517 1.409 1.00 95.88 91 ASN A CA 1
ATOM 679 C C . ASN A 1 91 ? -7.416 12.141 2.752 1.00 95.88 91 ASN A C 1
ATOM 681 O O . ASN A 1 91 ? -8.246 12.735 3.436 1.00 95.88 91 ASN A O 1
ATOM 685 N N . THR A 1 92 ? -6.140 12.038 3.129 1.00 95.81 92 THR A N 1
ATOM 686 C CA . THR A 1 92 ? -5.575 12.773 4.270 1.00 95.81 92 THR A CA 1
ATOM 687 C C . THR A 1 92 ? -5.100 14.161 3.851 1.00 95.81 92 THR A C 1
ATOM 689 O O . THR A 1 92 ? -4.892 14.439 2.665 1.00 95.81 92 THR A O 1
ATOM 692 N N . ARG A 1 93 ? -4.766 15.018 4.821 1.00 95.62 93 ARG A N 1
ATOM 693 C CA . ARG A 1 93 ? -4.073 16.290 4.540 1.00 95.62 93 ARG A CA 1
ATOM 694 C C . ARG A 1 93 ? -2.731 16.136 3.804 1.00 95.62 93 ARG A C 1
ATOM 696 O O . ARG A 1 93 ? -2.208 17.115 3.278 1.00 95.62 93 ARG A O 1
ATOM 703 N N . PHE A 1 94 ? -2.151 14.933 3.789 1.00 95.94 94 PHE A N 1
ATOM 704 C CA . PHE A 1 94 ? -0.883 14.640 3.123 1.00 95.94 94 PHE A CA 1
ATOM 705 C C . PHE A 1 94 ? -1.047 14.251 1.654 1.00 95.94 94 PHE A C 1
ATOM 707 O O . PHE A 1 94 ? -0.041 14.077 0.973 1.00 95.94 94 PHE A O 1
ATOM 714 N N . GLY A 1 95 ? -2.276 14.148 1.136 1.00 94.69 95 GLY A N 1
ATOM 715 C CA . GLY A 1 95 ? -2.531 13.641 -0.214 1.00 94.69 95 GLY A CA 1
ATOM 716 C C . GLY A 1 95 ? -1.790 14.376 -1.336 1.00 94.69 95 GLY A C 1
ATOM 717 O O . GLY A 1 95 ? -1.431 13.756 -2.330 1.00 94.69 95 GLY A O 1
ATOM 718 N N . ALA A 1 96 ? -1.497 15.669 -1.162 1.00 93.75 96 ALA A N 1
ATOM 719 C CA . ALA A 1 96 ? -0.737 16.462 -2.133 1.00 93.75 96 ALA A CA 1
ATOM 720 C C . ALA A 1 96 ? 0.773 16.158 -2.148 1.00 93.75 96 ALA A C 1
ATOM 722 O O . ALA A 1 96 ? 1.433 16.398 -3.157 1.00 93.75 96 ALA A O 1
ATOM 723 N N . ILE A 1 97 ? 1.322 15.666 -1.033 1.00 94.94 97 ILE A N 1
ATOM 724 C CA . ILE A 1 97 ? 2.750 15.342 -0.893 1.00 94.94 97 ILE A CA 1
ATOM 725 C C . ILE A 1 97 ? 3.019 13.834 -0.877 1.00 94.94 97 ILE A C 1
ATOM 727 O O . ILE A 1 97 ? 4.169 13.407 -0.929 1.00 94.94 97 ILE A O 1
ATOM 731 N N . PHE A 1 98 ? 1.966 13.026 -0.778 1.00 95.62 98 PHE A N 1
ATOM 732 C CA . PHE A 1 98 ? 2.018 11.574 -0.827 1.00 95.62 98 PHE A CA 1
ATOM 733 C C . PHE A 1 98 ? 2.380 11.088 -2.234 1.00 95.62 98 PHE A C 1
ATOM 735 O O . PHE A 1 98 ? 1.804 11.537 -3.225 1.00 95.62 98 PHE A O 1
ATOM 742 N N . VAL A 1 99 ? 3.335 10.161 -2.314 1.00 95.62 99 VAL A N 1
ATOM 743 C CA . VAL A 1 99 ? 3.835 9.615 -3.583 1.00 95.62 99 VAL A CA 1
ATOM 744 C C . VAL A 1 99 ? 3.235 8.239 -3.853 1.00 95.62 99 VAL A C 1
ATOM 746 O O . VAL A 1 99 ? 2.620 8.055 -4.906 1.00 95.62 99 VAL A O 1
ATOM 749 N N . GLY A 1 100 ? 3.360 7.303 -2.907 1.00 94.19 100 GLY A N 1
ATOM 750 C CA . GLY A 1 100 ? 2.781 5.968 -3.038 1.00 94.19 100 GLY A CA 1
ATOM 751 C C . GLY A 1 100 ? 3.090 5.031 -1.869 1.00 94.19 100 GLY A C 1
ATOM 752 O O . GLY A 1 100 ? 3.644 5.431 -0.840 1.00 94.19 100 GLY A O 1
ATOM 753 N N . ILE A 1 101 ? 2.736 3.755 -2.051 1.00 95.44 101 ILE A N 1
ATOM 754 C CA . ILE A 1 101 ? 2.971 2.671 -1.085 1.00 95.44 101 ILE A CA 1
ATOM 755 C C . ILE A 1 101 ? 3.977 1.654 -1.618 1.00 95.44 101 ILE A C 1
ATOM 757 O O . ILE A 1 101 ? 3.902 1.235 -2.770 1.00 95.44 101 ILE A O 1
ATOM 761 N N . ILE A 1 102 ? 4.884 1.203 -0.752 1.00 94.19 102 ILE A N 1
ATOM 762 C CA . ILE A 1 102 ? 5.758 0.053 -0.998 1.00 94.19 102 ILE A CA 1
ATOM 763 C C . ILE A 1 102 ? 5.426 -1.020 0.034 1.00 94.19 102 ILE A C 1
ATOM 765 O O . ILE A 1 102 ? 5.666 -0.820 1.221 1.00 94.19 102 ILE A O 1
ATOM 769 N N . ILE A 1 103 ? 4.894 -2.166 -0.392 1.00 96.19 103 ILE A N 1
ATOM 770 C CA . ILE A 1 103 ? 4.711 -3.316 0.507 1.00 96.19 103 ILE A CA 1
ATOM 771 C C . ILE A 1 103 ? 6.072 -3.970 0.740 1.00 96.19 103 ILE A C 1
ATOM 773 O O . ILE A 1 103 ? 6.744 -4.366 -0.210 1.00 96.19 103 ILE A O 1
ATOM 777 N N . THR A 1 104 ? 6.473 -4.094 2.003 1.00 95.50 104 THR A N 1
ATOM 778 C CA . THR A 1 104 ? 7.762 -4.679 2.396 1.00 95.50 104 THR A CA 1
ATOM 779 C C . THR A 1 104 ? 7.621 -6.113 2.887 1.00 95.50 104 THR A C 1
ATOM 781 O O . THR A 1 104 ? 8.557 -6.900 2.745 1.00 95.50 104 THR A O 1
ATOM 784 N N . ARG A 1 105 ? 6.458 -6.481 3.442 1.00 95.12 105 ARG A N 1
ATOM 785 C CA . ARG A 1 105 ? 6.200 -7.839 3.931 1.00 95.12 105 ARG A CA 1
ATOM 786 C C . ARG A 1 105 ? 4.713 -8.178 3.907 1.00 95.12 105 ARG A C 1
ATOM 788 O O . ARG A 1 105 ? 3.892 -7.371 4.330 1.00 95.12 105 ARG A O 1
ATOM 795 N N . ILE A 1 106 ? 4.390 -9.403 3.493 1.00 96.69 106 ILE A N 1
ATOM 796 C CA . ILE A 1 106 ? 3.111 -10.064 3.789 1.00 96.69 106 ILE A CA 1
ATOM 797 C C . ILE A 1 106 ? 3.415 -11.259 4.692 1.00 96.69 106 ILE A C 1
ATOM 799 O O . ILE A 1 106 ? 4.388 -11.969 4.444 1.00 96.69 106 ILE A O 1
ATOM 803 N N . TYR A 1 107 ? 2.631 -11.479 5.746 1.00 95.38 107 TYR A N 1
ATOM 804 C CA . TYR A 1 107 ? 2.910 -12.538 6.720 1.00 95.38 107 TYR A CA 1
ATOM 805 C C . TYR A 1 107 ? 1.648 -13.286 7.193 1.00 95.38 107 TYR A C 1
ATOM 807 O O . TYR A 1 107 ? 0.539 -12.749 7.100 1.00 95.38 107 TYR A O 1
ATOM 815 N N . PRO A 1 108 ? 1.805 -14.546 7.658 1.00 93.56 108 PRO A N 1
ATOM 816 C CA . PRO A 1 108 ? 0.693 -15.461 7.908 1.00 93.56 108 PRO A CA 1
ATOM 817 C C . PRO A 1 108 ? -0.116 -15.169 9.179 1.00 93.56 108 PRO A C 1
ATOM 819 O O . PRO A 1 108 ? 0.328 -14.486 10.102 1.00 93.56 108 PRO A O 1
ATOM 822 N N . GLY A 1 109 ? -1.314 -15.760 9.222 1.00 85.81 109 GLY A N 1
ATOM 823 C CA . GLY A 1 109 ? -2.388 -15.482 10.173 1.00 85.81 109 GLY A CA 1
ATOM 824 C C . GLY A 1 109 ? -3.661 -15.175 9.385 1.00 85.81 109 GLY A C 1
ATOM 825 O O . GLY A 1 109 ? -3.990 -15.883 8.434 1.00 85.81 109 GLY A O 1
ATOM 826 N N . SER A 1 110 ? -4.325 -14.069 9.714 1.00 88.12 110 SER A N 1
ATOM 827 C CA . SER A 1 110 ? -4.979 -13.315 8.640 1.00 88.12 110 SER A CA 1
ATOM 828 C C . SER A 1 110 ? -3.895 -12.565 7.849 1.00 88.12 110 SER A C 1
ATOM 830 O O . SER A 1 110 ? -2.739 -12.550 8.277 1.00 88.12 110 SER A O 1
ATOM 832 N N . VAL A 1 111 ? -4.219 -11.964 6.705 1.00 96.62 111 VAL A N 1
ATOM 833 C CA . VAL A 1 111 ? -3.198 -11.299 5.874 1.00 96.62 111 VAL A CA 1
ATOM 834 C C . VAL A 1 111 ? -2.630 -10.080 6.612 1.00 96.62 111 VAL A C 1
ATOM 836 O O . VAL A 1 111 ? -3.277 -9.036 6.696 1.00 96.62 111 VAL A O 1
ATOM 839 N N . GLY A 1 112 ? -1.436 -10.230 7.186 1.00 96.38 112 GLY A N 1
ATOM 840 C CA . GLY A 1 112 ? -0.664 -9.140 7.773 1.00 96.38 112 GLY A CA 1
ATOM 841 C C . GLY A 1 112 ? 0.198 -8.467 6.714 1.00 96.38 112 GLY A C 1
ATOM 842 O O . GLY A 1 112 ? 0.769 -9.157 5.870 1.00 96.38 112 GLY A O 1
ATOM 843 N N . VAL A 1 113 ? 0.284 -7.139 6.747 1.00 97.12 113 VAL A N 1
ATOM 844 C CA . VAL A 1 113 ? 0.996 -6.336 5.747 1.00 97.12 113 VAL A CA 1
ATOM 845 C C . VAL A 1 113 ? 1.847 -5.297 6.456 1.00 97.12 113 VAL A C 1
ATOM 847 O O . VAL A 1 113 ? 1.305 -4.485 7.203 1.00 97.12 113 VAL A O 1
ATOM 850 N N . ASP A 1 114 ? 3.145 -5.285 6.172 1.00 97.38 114 ASP A N 1
ATOM 851 C CA . ASP A 1 114 ? 3.999 -4.132 6.450 1.00 97.38 114 ASP A CA 1
ATOM 852 C C . ASP A 1 114 ? 4.275 -3.386 5.153 1.00 97.38 114 ASP A C 1
ATOM 854 O O . ASP A 1 114 ? 4.478 -3.986 4.088 1.00 97.38 114 ASP A O 1
ATOM 858 N N . TYR A 1 115 ? 4.272 -2.066 5.247 1.00 97.25 115 TYR A N 1
ATOM 859 C CA . TYR A 1 115 ? 4.441 -1.189 4.107 1.00 97.25 115 TYR A CA 1
ATOM 860 C C . TYR A 1 115 ? 5.190 0.085 4.488 1.00 97.25 115 TYR A C 1
ATOM 862 O O . TYR A 1 115 ? 5.352 0.426 5.658 1.00 97.25 115 TYR A O 1
ATOM 870 N N . VAL A 1 116 ? 5.643 0.804 3.471 1.00 96.31 116 VAL A N 1
ATOM 871 C CA . VAL A 1 116 ? 6.232 2.132 3.586 1.00 96.31 116 VAL A CA 1
ATOM 872 C C . VAL A 1 116 ? 5.382 3.096 2.772 1.00 96.31 116 VAL A C 1
ATOM 874 O O . VAL A 1 116 ? 5.197 2.897 1.571 1.00 96.31 116 VAL A O 1
ATOM 877 N N . ALA A 1 117 ? 4.867 4.133 3.428 1.00 96.25 117 ALA A N 1
ATOM 878 C CA . ALA A 1 117 ? 4.264 5.284 2.768 1.00 96.25 117 ALA A CA 1
ATOM 879 C C . ALA A 1 117 ? 5.351 6.317 2.475 1.00 96.25 117 ALA A C 1
ATOM 881 O O . ALA A 1 117 ? 6.130 6.663 3.367 1.00 96.25 117 ALA A O 1
ATOM 882 N N . THR A 1 118 ? 5.415 6.801 1.238 1.00 96.50 118 THR A N 1
ATOM 883 C CA . THR A 1 118 ? 6.457 7.727 0.781 1.00 96.50 118 THR A CA 1
ATOM 884 C C . THR A 1 118 ? 5.892 9.094 0.424 1.00 96.50 118 THR A C 1
ATOM 886 O O . THR A 1 118 ? 4.740 9.233 0.003 1.00 96.50 118 THR A O 1
ATOM 889 N N . PHE A 1 119 ? 6.719 10.123 0.602 1.00 96.50 119 PHE A N 1
ATOM 890 C CA . PHE A 1 119 ? 6.334 11.516 0.413 1.00 96.50 119 PHE A CA 1
ATOM 891 C C . PHE A 1 119 ? 7.439 12.301 -0.301 1.00 96.50 119 PHE A C 1
ATOM 893 O O . PHE A 1 119 ? 8.631 12.071 -0.076 1.00 96.50 119 PHE A O 1
ATOM 900 N N . ASN A 1 120 ? 7.036 13.271 -1.123 1.00 96.00 120 ASN A N 1
ATOM 901 C CA . ASN A 1 120 ? 7.926 14.206 -1.821 1.00 96.00 120 ASN A CA 1
ATOM 902 C C . ASN A 1 120 ? 8.202 15.489 -1.009 1.00 96.00 120 ASN A C 1
ATOM 904 O O . ASN A 1 120 ? 8.878 16.403 -1.480 1.00 96.00 120 ASN A O 1
ATOM 908 N N . ASN A 1 121 ? 7.700 15.545 0.228 1.00 95.75 121 ASN A N 1
ATOM 909 C CA . ASN A 1 121 ? 7.974 16.586 1.210 1.00 95.75 121 ASN A CA 1
ATOM 910 C C . ASN A 1 121 ? 7.964 15.983 2.629 1.00 95.75 121 ASN A C 1
ATOM 912 O O . ASN A 1 121 ? 7.331 14.958 2.870 1.00 95.75 121 ASN A O 1
ATOM 916 N N . THR A 1 122 ? 8.651 16.617 3.578 1.00 94.50 122 THR A N 1
ATOM 917 C CA . THR A 1 122 ? 8.724 16.205 4.990 1.00 94.50 122 THR A CA 1
ATOM 918 C C . THR A 1 122 ? 7.736 16.955 5.893 1.00 94.50 122 THR A C 1
ATOM 920 O O . THR A 1 122 ? 7.534 16.563 7.043 1.00 94.50 122 THR A O 1
ATOM 923 N N . ASN A 1 123 ? 7.106 18.030 5.406 1.00 93.75 123 ASN A N 1
ATOM 924 C CA . ASN A 1 123 ? 6.277 18.927 6.212 1.00 93.75 123 ASN A CA 1
ATOM 925 C C . ASN A 1 123 ? 5.126 18.201 6.931 1.00 93.75 123 ASN A C 1
ATOM 927 O O . ASN A 1 123 ? 4.138 17.792 6.325 1.00 93.75 123 ASN A O 1
ATOM 931 N N . GLY A 1 124 ? 5.244 18.090 8.257 1.00 91.50 124 GLY A N 1
ATOM 932 C CA . GLY A 1 124 ? 4.221 17.506 9.126 1.00 91.50 124 GLY A CA 1
ATOM 933 C C . GLY A 1 124 ? 4.122 15.978 9.080 1.00 91.50 124 GLY A C 1
ATOM 934 O O . GLY A 1 124 ? 3.261 15.429 9.773 1.00 91.50 124 GLY A O 1
ATOM 935 N N . VAL A 1 125 ? 4.981 15.306 8.306 1.00 95.44 125 VAL A N 1
ATOM 936 C CA . VAL A 1 125 ? 5.030 13.844 8.181 1.00 95.44 125 VAL A CA 1
ATOM 937 C C . VAL A 1 125 ? 5.661 13.255 9.443 1.00 95.44 125 VAL A C 1
ATOM 939 O O . VAL A 1 125 ? 6.836 13.475 9.724 1.00 95.44 125 VAL A O 1
ATOM 942 N N . ASN A 1 126 ? 4.866 12.526 10.223 1.00 94.00 126 ASN A N 1
ATOM 943 C CA . ASN A 1 126 ? 5.318 11.697 11.340 1.00 94.00 126 ASN A CA 1
ATOM 944 C C . ASN A 1 126 ? 4.243 10.660 11.692 1.00 94.00 126 ASN A C 1
ATOM 946 O O . ASN A 1 126 ? 3.088 10.789 11.281 1.00 94.00 126 ASN A O 1
ATOM 950 N N . ASN A 1 127 ? 4.627 9.666 12.489 1.00 92.38 127 ASN A N 1
ATOM 951 C CA . ASN A 1 127 ? 3.791 8.520 12.846 1.00 92.38 127 ASN A CA 1
ATOM 952 C C . ASN A 1 127 ? 2.454 8.941 13.473 1.00 92.38 127 ASN A C 1
ATOM 954 O O . ASN A 1 127 ? 1.403 8.468 13.052 1.00 92.38 127 ASN A O 1
ATOM 958 N N . GLN A 1 128 ? 2.479 9.874 14.430 1.00 91.69 128 GLN A N 1
ATOM 959 C CA . GLN A 1 128 ? 1.280 10.311 15.149 1.00 91.69 128 GLN A CA 1
ATOM 960 C C . GLN A 1 128 ? 0.284 11.016 14.224 1.00 91.69 128 GLN A C 1
ATOM 962 O O . GLN A 1 128 ? -0.900 10.688 14.219 1.00 91.69 128 GLN A O 1
ATOM 967 N N . ASN A 1 129 ? 0.764 11.968 13.425 1.00 93.50 129 ASN A N 1
ATOM 968 C CA . ASN A 1 129 ? -0.080 12.716 12.505 1.00 93.50 129 ASN A CA 1
ATOM 969 C C . ASN A 1 129 ? -0.668 11.809 11.419 1.00 93.50 129 ASN A C 1
ATOM 971 O O . ASN A 1 129 ? -1.833 11.957 11.067 1.00 93.50 129 ASN A O 1
ATOM 975 N N . LEU A 1 130 ? 0.123 10.873 10.884 1.00 93.50 130 LEU A N 1
ATOM 976 C CA . LEU A 1 130 ? -0.356 9.940 9.865 1.00 93.50 130 LEU A CA 1
ATOM 977 C C . LEU A 1 130 ? -1.386 8.972 10.431 1.00 93.50 130 LEU A C 1
ATOM 979 O O . LEU A 1 130 ? -2.405 8.752 9.790 1.00 93.50 130 LEU A O 1
ATOM 983 N N . GLN A 1 131 ? -1.158 8.437 11.631 1.00 92.06 131 GLN A N 1
ATOM 984 C CA . GLN A 1 131 ? -2.127 7.569 12.287 1.00 92.06 131 GLN A CA 1
ATOM 985 C C . GLN A 1 131 ? -3.453 8.302 12.514 1.00 92.06 131 GLN A C 1
ATOM 987 O O . GLN A 1 131 ? -4.502 7.779 12.148 1.00 92.06 131 GLN A O 1
ATOM 992 N N . GLN A 1 132 ? -3.404 9.521 13.062 1.00 92.38 132 GLN A N 1
ATOM 993 C CA . GLN A 1 132 ? -4.595 10.338 13.306 1.00 92.38 132 GLN A CA 1
ATOM 994 C C . GLN A 1 132 ? -5.380 10.606 12.021 1.00 92.38 132 GLN A C 1
ATOM 996 O O . GLN A 1 132 ? -6.590 10.424 12.006 1.00 92.38 132 GLN A O 1
ATOM 1001 N N . GLU A 1 133 ? -4.704 10.992 10.940 1.00 94.50 133 GLU A N 1
ATOM 1002 C CA . GLU A 1 133 ? -5.371 11.277 9.669 1.00 94.50 133 GLU A CA 1
ATOM 1003 C C . GLU A 1 133 ? -5.908 10.005 9.002 1.00 94.50 133 GLU A C 1
ATOM 1005 O O . GLU A 1 133 ? -7.031 9.993 8.510 1.00 94.50 133 GLU A O 1
ATOM 1010 N N . LEU A 1 134 ? -5.138 8.914 8.996 1.00 94.69 134 LEU A N 1
ATOM 1011 C CA . LEU A 1 134 ? -5.506 7.696 8.276 1.00 94.69 134 LEU A CA 1
ATOM 1012 C C . LEU A 1 134 ? -6.748 7.027 8.883 1.00 94.69 134 LEU A C 1
ATOM 1014 O O . LEU A 1 134 ? -7.624 6.591 8.137 1.00 94.69 134 LEU A O 1
ATOM 1018 N N . ILE A 1 135 ? -6.873 7.012 10.215 1.00 94.62 135 ILE A N 1
ATOM 1019 C CA . ILE A 1 135 ? -8.046 6.476 10.932 1.00 94.62 135 ILE A CA 1
ATOM 1020 C C . ILE A 1 135 ? -9.335 7.173 10.496 1.00 94.62 135 ILE A C 1
ATOM 1022 O O . ILE A 1 135 ? -10.380 6.526 10.398 1.00 94.62 135 ILE A O 1
ATOM 1026 N N . GLU A 1 136 ? -9.273 8.474 10.216 1.00 94.94 136 GLU A N 1
ATOM 1027 C CA . GLU A 1 136 ? -10.430 9.260 9.783 1.00 94.94 136 GLU A CA 1
ATOM 1028 C C . GLU A 1 136 ? -10.879 8.916 8.356 1.00 94.94 136 GLU A C 1
ATOM 1030 O O . GLU A 1 136 ? -12.028 9.165 8.003 1.00 94.94 136 GLU A O 1
ATOM 1035 N N . THR A 1 137 ? -10.008 8.294 7.555 1.00 95.62 137 THR A N 1
ATOM 1036 C CA . THR A 1 137 ? -10.309 7.902 6.168 1.00 95.62 137 THR A CA 1
ATOM 1037 C C . THR A 1 137 ? -10.898 6.497 6.030 1.00 95.62 137 THR A C 1
ATOM 1039 O O . THR A 1 137 ? -11.305 6.109 4.934 1.00 95.62 137 THR A O 1
ATOM 1042 N N . PHE A 1 138 ? -10.919 5.697 7.099 1.00 95.81 138 PHE A N 1
ATOM 1043 C CA . PHE A 1 138 ? -11.489 4.351 7.047 1.00 95.81 138 PHE A CA 1
ATOM 1044 C C . PHE A 1 138 ? -13.011 4.371 6.947 1.00 95.81 138 PHE A C 1
ATOM 1046 O O . PHE A 1 138 ? -13.679 5.299 7.406 1.00 95.81 138 PHE A O 1
ATOM 1053 N N . ASN A 1 139 ? -13.564 3.306 6.373 1.00 96.56 139 ASN A N 1
ATOM 1054 C CA . ASN A 1 139 ? -15.002 3.135 6.264 1.00 96.56 139 ASN A CA 1
ATOM 1055 C C . ASN A 1 139 ? -15.524 2.342 7.468 1.00 96.56 139 ASN A C 1
ATOM 1057 O O . ASN A 1 139 ? -15.227 1.155 7.627 1.00 96.56 139 ASN A O 1
ATOM 1061 N N . TYR A 1 140 ? -16.295 3.015 8.320 1.00 95.81 140 TYR A N 1
ATOM 1062 C CA . TYR A 1 140 ? -16.886 2.451 9.531 1.00 95.81 140 TYR A CA 1
ATOM 1063 C C . TYR A 1 140 ? -18.335 2.064 9.257 1.00 95.81 140 TYR A C 1
ATOM 1065 O O . TYR A 1 140 ? -19.190 2.918 9.031 1.00 95.81 140 TYR A O 1
ATOM 1073 N N . THR A 1 141 ? -18.622 0.768 9.315 1.00 95.25 141 THR A N 1
ATOM 1074 C CA . THR A 1 141 ? -19.960 0.220 9.062 1.00 95.25 141 THR A CA 1
ATOM 1075 C C . THR A 1 141 ? -20.449 -0.568 10.270 1.00 95.25 141 THR A C 1
ATOM 1077 O O . THR A 1 141 ? -19.672 -0.898 11.158 1.00 95.25 141 THR A O 1
ATOM 1080 N N . ASN A 1 142 ? -21.718 -0.979 10.281 1.00 93.94 142 ASN A N 1
ATOM 1081 C CA . ASN A 1 142 ? -22.226 -1.886 11.319 1.00 93.94 142 ASN A CA 1
ATOM 1082 C C . ASN A 1 142 ? -21.544 -3.267 11.312 1.00 93.94 142 ASN A C 1
ATOM 1084 O O . ASN A 1 142 ? -21.619 -3.986 12.302 1.00 93.94 142 ASN A O 1
ATOM 1088 N N . ASN A 1 143 ? -20.879 -3.630 10.211 1.00 93.06 143 ASN A N 1
ATOM 1089 C CA . ASN A 1 143 ? -20.193 -4.907 10.036 1.00 93.06 143 ASN A CA 1
ATOM 1090 C C . ASN A 1 143 ? -18.678 -4.786 10.248 1.00 93.06 143 ASN A C 1
ATOM 1092 O O . ASN A 1 143 ? -17.941 -5.650 9.779 1.00 93.06 143 ASN A O 1
ATOM 1096 N N . GLY A 1 144 ? -18.209 -3.721 10.901 1.00 96.38 144 GLY A N 1
ATOM 1097 C CA . GLY A 1 144 ? -16.799 -3.472 11.190 1.00 96.38 144 GLY A CA 1
ATOM 1098 C C . GLY A 1 144 ? -16.188 -2.366 10.334 1.00 96.38 144 GLY A C 1
ATOM 1099 O O . GLY A 1 144 ? -16.892 -1.616 9.647 1.00 96.38 144 GLY A O 1
ATOM 1100 N N . THR A 1 145 ? -14.862 -2.271 10.403 1.00 97.50 145 THR A N 1
ATOM 1101 C CA . THR A 1 145 ? -14.077 -1.208 9.769 1.00 97.50 145 THR A CA 1
ATOM 1102 C C . THR A 1 145 ? -13.270 -1.734 8.592 1.00 97.50 145 THR A C 1
ATOM 1104 O O . THR A 1 145 ? -12.587 -2.757 8.701 1.00 97.50 145 THR A O 1
ATOM 1107 N N . PHE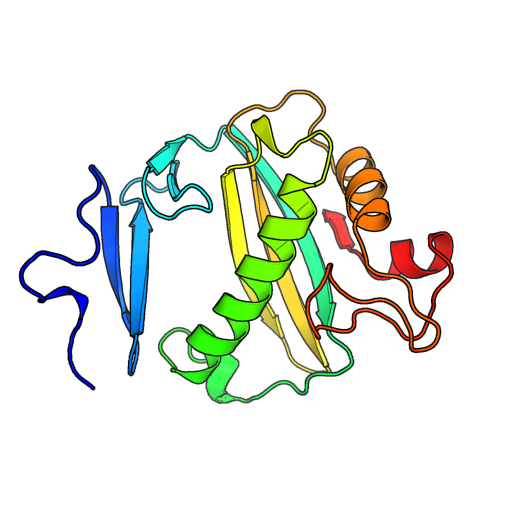 A 1 146 ? -13.324 -1.005 7.481 1.00 97.44 146 PHE A N 1
ATOM 1108 C CA . PHE A 1 146 ? -12.717 -1.359 6.204 1.00 97.44 146 PHE A CA 1
ATOM 1109 C C . PHE A 1 146 ? -11.706 -0.303 5.761 1.00 97.44 146 PHE A C 1
ATOM 1111 O O . PHE A 1 146 ? -11.814 0.881 6.102 1.00 97.44 146 PHE A O 1
ATOM 1118 N N . LEU A 1 147 ? -10.710 -0.742 4.995 1.00 95.75 147 LEU A N 1
ATOM 1119 C CA . LEU A 1 147 ? -9.713 0.139 4.406 1.00 95.75 147 LEU A CA 1
ATOM 1120 C C . LEU A 1 147 ? -10.335 0.924 3.240 1.00 95.75 147 LEU A C 1
ATOM 1122 O O . LEU A 1 147 ? -10.403 0.430 2.112 1.00 95.75 147 LEU A O 1
ATOM 1126 N N . GLY A 1 148 ? -10.839 2.123 3.539 1.00 87.88 148 GLY A N 1
ATOM 1127 C CA . GLY A 1 148 ? -11.554 2.960 2.571 1.00 87.88 148 GLY A CA 1
ATOM 1128 C C . GLY A 1 148 ? -12.791 2.253 2.009 1.00 87.88 148 GLY A C 1
ATOM 1129 O O . GLY A 1 148 ? -13.460 1.504 2.717 1.00 87.88 148 GLY A O 1
ATOM 1130 N N . ASP A 1 149 ? -13.070 2.448 0.722 1.00 88.50 149 ASP A N 1
ATOM 1131 C CA . ASP A 1 149 ? -14.206 1.815 0.030 1.00 88.50 149 ASP A CA 1
ATOM 1132 C C . ASP A 1 149 ? -13.921 0.373 -0.435 1.00 88.50 149 ASP A C 1
ATOM 1134 O O . ASP A 1 149 ? -14.704 -0.214 -1.184 1.00 88.50 149 ASP A O 1
ATOM 1138 N N . SER A 1 150 ? -12.788 -0.210 -0.026 1.00 93.25 150 SER A N 1
ATOM 1139 C CA . SER A 1 150 ? -12.447 -1.591 -0.370 1.00 93.25 150 SER A CA 1
ATOM 1140 C C . SER A 1 150 ? -13.227 -2.604 0.471 1.00 93.25 150 SER A C 1
ATOM 1142 O O . SER A 1 150 ? -13.776 -2.295 1.528 1.00 93.25 150 SER A O 1
ATOM 1144 N N . ASP A 1 151 ? -13.213 -3.863 0.039 1.00 95.12 151 ASP A N 1
ATOM 1145 C CA . ASP A 1 151 ? -13.716 -4.978 0.836 1.00 95.12 151 ASP A CA 1
ATOM 1146 C C . ASP A 1 151 ? -12.670 -5.516 1.831 1.00 95.12 151 ASP A C 1
ATOM 1148 O O . ASP A 1 151 ? -12.900 -6.550 2.453 1.00 95.12 151 ASP A O 1
ATOM 1152 N N . LEU A 1 152 ? -11.528 -4.839 2.016 1.00 97.19 152 LEU A N 1
ATOM 1153 C CA . LEU A 1 152 ? -10.480 -5.246 2.952 1.00 97.19 152 LEU A CA 1
ATOM 1154 C C . LEU A 1 152 ? -10.849 -4.821 4.376 1.00 97.19 152 LEU A C 1
ATOM 1156 O O . LEU A 1 152 ? -10.718 -3.657 4.762 1.00 97.19 152 LEU A O 1
ATOM 1160 N N . LYS A 1 153 ? -11.303 -5.782 5.180 1.00 97.62 153 LYS A N 1
ATOM 1161 C CA . LYS A 1 153 ? -11.721 -5.542 6.561 1.00 97.62 153 LYS A CA 1
ATOM 1162 C C . LYS A 1 153 ? -10.514 -5.517 7.490 1.00 97.62 153 LYS A C 1
ATOM 1164 O O . LYS A 1 153 ? -9.759 -6.486 7.545 1.00 97.62 153 LYS A O 1
ATOM 1169 N N . LEU A 1 154 ? -10.373 -4.439 8.253 1.00 96.69 154 LEU A N 1
ATOM 1170 C CA . LEU A 1 154 ? -9.291 -4.237 9.220 1.00 96.69 154 LEU A CA 1
ATOM 1171 C C . LEU A 1 154 ? -9.683 -4.707 10.625 1.00 96.69 154 LEU A C 1
ATOM 1173 O O . LEU A 1 154 ? -8.856 -5.240 11.359 1.00 96.69 154 LEU A O 1
ATOM 1177 N N . SER A 1 155 ? -10.948 -4.513 11.009 1.00 96.31 155 SER A N 1
ATOM 1178 C CA . SER A 1 155 ? -11.432 -4.827 12.356 1.00 96.31 155 SER A CA 1
ATOM 1179 C C . SER A 1 155 ? -12.925 -5.141 12.377 1.00 96.31 155 SER A C 1
ATOM 1181 O O . SER A 1 155 ? -13.688 -4.637 11.554 1.00 96.31 155 SER A O 1
ATOM 1183 N N . GLU A 1 156 ? -13.347 -5.953 13.346 1.00 96.19 156 GLU A N 1
ATOM 1184 C CA . GLU A 1 156 ? -14.758 -6.076 13.739 1.00 96.19 156 GLU A CA 1
ATOM 1185 C C . GLU A 1 156 ? -15.240 -4.829 14.497 1.00 96.19 156 GLU A C 1
ATOM 1187 O O . GLU A 1 156 ? -16.425 -4.505 14.466 1.00 96.19 156 GLU A O 1
ATOM 1192 N N . GLU A 1 157 ? -14.322 -4.092 15.131 1.00 94.81 157 GLU A N 1
ATOM 1193 C CA . GLU A 1 157 ? -14.665 -2.878 15.866 1.00 94.81 157 GLU A CA 1
ATOM 1194 C C . GLU A 1 157 ? -14.962 -1.705 14.940 1.00 94.81 157 GLU A C 1
ATOM 1196 O O . GLU A 1 157 ? -14.369 -1.550 13.873 1.00 94.81 157 GLU A O 1
ATOM 1201 N N . THR A 1 158 ? -15.860 -0.840 15.409 1.00 93.75 158 THR A N 1
ATOM 1202 C CA . THR A 1 158 ? -16.315 0.382 14.725 1.00 93.75 158 THR A CA 1
ATOM 1203 C C . THR A 1 158 ? -15.968 1.650 15.506 1.00 93.75 158 THR A C 1
ATOM 1205 O O . THR A 1 158 ? -16.146 2.768 15.027 1.00 93.75 158 THR A O 1
ATOM 1208 N N . ASN A 1 159 ? -15.449 1.494 16.728 1.00 93.12 159 ASN A N 1
ATOM 1209 C CA . ASN A 1 159 ? -14.965 2.602 17.534 1.00 93.12 159 ASN A CA 1
ATOM 1210 C C . ASN A 1 159 ? -13.567 3.020 17.055 1.00 93.12 159 ASN A C 1
ATOM 1212 O O . ASN A 1 159 ? -12.614 2.250 17.181 1.00 93.12 159 ASN A O 1
ATOM 1216 N N . LYS A 1 160 ? -13.440 4.258 16.566 1.00 91.69 160 LYS A N 1
ATOM 1217 C CA . LYS A 1 160 ? -12.190 4.822 16.029 1.00 91.69 160 LYS A CA 1
ATOM 1218 C C . LYS A 1 160 ? -10.991 4.665 16.965 1.00 91.69 160 LYS A C 1
ATOM 1220 O O . LYS A 1 160 ? -9.910 4.305 16.514 1.00 91.69 160 LYS A O 1
ATOM 1225 N N . THR A 1 161 ? -11.178 4.884 18.268 1.00 89.50 161 THR A N 1
ATOM 1226 C CA . THR A 1 161 ? -10.095 4.789 19.258 1.00 89.50 161 THR A CA 1
ATOM 1227 C C . THR A 1 161 ? -9.561 3.366 19.372 1.00 89.50 161 THR A C 1
ATOM 1229 O O . THR A 1 161 ? -8.354 3.184 19.453 1.00 89.50 161 THR A O 1
ATOM 1232 N N . LYS A 1 162 ? -10.435 2.356 19.308 1.00 90.19 162 LYS A N 1
ATOM 1233 C CA . LYS A 1 162 ? -10.009 0.949 19.300 1.00 90.19 162 LYS A CA 1
ATOM 1234 C C . LYS A 1 162 ? -9.394 0.537 17.965 1.00 90.19 162 LYS A C 1
ATOM 1236 O O . LYS A 1 162 ? -8.441 -0.227 17.931 1.00 90.19 162 LYS A O 1
ATOM 1241 N N . VAL A 1 163 ? -9.924 1.047 16.852 1.00 90.62 163 VAL A N 1
ATOM 1242 C CA . VAL A 1 163 ? -9.365 0.780 15.517 1.00 90.62 163 VAL A CA 1
ATOM 1243 C C . VAL A 1 163 ? -7.961 1.367 15.372 1.00 90.62 163 VAL A C 1
ATOM 1245 O O . VAL A 1 163 ? -7.130 0.776 14.687 1.00 90.62 163 VAL A O 1
ATOM 1248 N N . ALA A 1 164 ? -7.655 2.467 16.063 1.00 88.19 164 ALA A N 1
ATOM 1249 C CA . ALA A 1 164 ? -6.314 3.043 16.097 1.00 88.19 164 ALA A CA 1
ATOM 1250 C C . ALA A 1 164 ? -5.234 2.031 16.509 1.00 88.19 164 ALA A C 1
ATOM 1252 O O . ALA A 1 164 ? -4.125 2.081 15.983 1.00 88.19 164 ALA A O 1
ATOM 1253 N N . GLU A 1 165 ? -5.575 1.101 17.405 1.00 87.00 165 GLU A N 1
ATOM 1254 C CA . GLU A 1 165 ? -4.683 0.054 17.918 1.00 87.00 165 GLU A CA 1
ATOM 1255 C C . GLU A 1 165 ? -4.374 -1.033 16.874 1.00 87.00 165 GLU A C 1
ATOM 1257 O O . GLU A 1 165 ? -3.424 -1.797 17.036 1.00 87.00 165 GLU A O 1
ATOM 1262 N N . VAL A 1 166 ? -5.158 -1.107 15.791 1.00 83.94 166 VAL A N 1
ATOM 1263 C CA . VAL A 1 166 ? -4.953 -2.051 14.678 1.00 83.94 166 VAL A CA 1
ATOM 1264 C C . VAL A 1 166 ? -3.865 -1.560 13.719 1.00 83.94 166 VAL A C 1
ATOM 1266 O O . VAL A 1 166 ? -3.262 -2.366 13.010 1.00 83.94 166 VAL A O 1
ATOM 1269 N N . LEU A 1 167 ? -3.598 -0.250 13.697 1.00 86.44 167 LEU A N 1
ATOM 1270 C CA . LEU A 1 167 ? -2.520 0.339 12.911 1.00 86.44 167 LEU A CA 1
ATOM 1271 C C . LEU A 1 167 ? -1.216 0.323 13.696 1.00 86.44 167 LEU A C 1
ATOM 1273 O O . LEU A 1 167 ? -1.157 0.790 14.833 1.00 86.44 167 LEU A O 1
ATOM 1277 N N . THR A 1 168 ? -0.144 -0.124 13.052 1.00 87.44 168 THR A N 1
ATOM 1278 C CA . THR A 1 168 ? 1.212 0.033 13.580 1.00 87.44 168 THR A CA 1
ATOM 1279 C C . THR A 1 168 ? 1.959 1.070 12.756 1.00 87.44 168 THR A C 1
ATOM 1281 O O . THR A 1 168 ? 1.876 1.073 11.533 1.00 87.44 168 THR A O 1
ATOM 1284 N N . PHE A 1 169 ? 2.681 1.964 13.426 1.00 84.31 169 PHE A N 1
ATOM 1285 C CA . PHE A 1 169 ? 3.596 2.911 12.795 1.00 84.31 169 PHE A CA 1
ATOM 1286 C C . PHE A 1 169 ? 4.939 2.856 13.518 1.00 84.31 169 PHE A C 1
ATOM 1288 O O . PHE A 1 169 ? 4.967 2.844 14.753 1.00 84.31 169 PHE A O 1
ATOM 1295 N N . GLN A 1 170 ? 6.032 2.799 12.757 1.00 71.44 170 GLN A N 1
ATOM 1296 C CA . GLN A 1 170 ? 7.407 2.753 13.266 1.00 71.44 170 GLN A CA 1
ATOM 1297 C C . GLN A 1 170 ? 8.252 3.829 12.595 1.00 71.44 170 GLN A C 1
ATOM 1299 O O . GLN A 1 170 ? 8.186 3.955 11.352 1.00 71.44 170 GLN A O 1
#

Sequence (170 aa):
DVNECTATPPKCSGTGQSCTNFPGAYRCNCISPRQQLNAVGSECIDVVASVQGGIKIINRVFEPEYNDINSAGYFAITQVIIIALEANYRNTRFGAIFVGIIITRIYPGSVGVDYVATFNNTNGVNNQNLQQELIETFNYTNNGTFLGDSDLKLSEETNKTKVAEVLTFQ